Protein AF-A0A957DP94-F1 (afdb_monomer)

Sequence (69 aa):
GMKALLHDAILVFAPAEQVDKVWQRPSHINQSDSEQFCYDCGTFLGWILQAGVAETAVLPLWQEALAES

Foldseek 3Di:
DDPVPDDDQDDDDDPDPDDPDDQDQDQAQDPPDNVSNNVNVVSNVVNCVVVVDDPVCVVVVVCNRHDDD

Structure (mmCIF, N/CA/C/O backbone):
data_AF-A0A957DP94-F1
#
_entry.id   AF-A0A957DP94-F1
#
loop_
_atom_site.group_PDB
_atom_site.id
_atom_site.type_symbol
_atom_site.label_atom_id
_atom_site.label_alt_id
_atom_site.label_comp_id
_atom_site.label_asym_id
_atom_site.label_entity_id
_atom_site.label_seq_id
_atom_site.pdbx_PDB_ins_code
_atom_site.Cartn_x
_atom_site.Cartn_y
_atom_site.Cartn_z
_atom_site.occupancy
_atom_site.B_iso_or_equiv
_atom_site.auth_seq_id
_atom_site.auth_comp_id
_atom_site.auth_asym_id
_atom_site.auth_atom_id
_atom_site.pdbx_PDB_model_num
ATOM 1 N N . GLY A 1 1 ? 22.591 9.655 1.419 1.00 45.44 1 GLY A N 1
ATOM 2 C CA . GLY A 1 1 ? 21.727 10.683 2.030 1.00 45.44 1 GLY A CA 1
ATOM 3 C C . GLY A 1 1 ? 20.295 10.350 1.693 1.00 45.44 1 GLY A C 1
ATOM 4 O O . GLY A 1 1 ? 20.009 10.188 0.514 1.00 45.44 1 GLY A O 1
ATOM 5 N N . MET A 1 2 ? 19.439 10.162 2.698 1.00 42.56 2 MET A N 1
ATOM 6 C CA . MET A 1 2 ? 18.031 9.806 2.497 1.00 42.56 2 MET A CA 1
ATOM 7 C C . MET A 1 2 ? 17.293 10.971 1.832 1.00 42.56 2 MET A C 1
ATOM 9 O O . MET A 1 2 ? 17.152 12.036 2.428 1.00 42.56 2 MET A O 1
ATOM 13 N N . LYS A 1 3 ? 16.828 10.774 0.595 1.00 46.47 3 LYS A N 1
ATOM 14 C CA . LYS A 1 3 ? 15.962 11.717 -0.127 1.00 46.47 3 LYS A CA 1
ATOM 15 C C . LYS A 1 3 ? 14.503 11.556 0.322 1.00 46.47 3 LYS A C 1
ATOM 17 O O . LYS A 1 3 ? 13.615 11.379 -0.501 1.00 46.47 3 LYS A O 1
ATOM 22 N N . ALA A 1 4 ? 14.252 11.597 1.628 1.00 52.97 4 ALA A N 1
ATOM 23 C CA . ALA A 1 4 ? 12.941 11.322 2.227 1.00 52.97 4 ALA A CA 1
ATOM 24 C C . ALA A 1 4 ? 11.875 12.419 1.973 1.00 52.97 4 ALA A C 1
ATOM 26 O O . ALA A 1 4 ? 10.883 12.478 2.682 1.00 52.97 4 ALA A O 1
ATOM 27 N N . LEU A 1 5 ? 12.082 13.297 0.984 1.00 52.09 5 LEU A N 1
ATOM 28 C CA . LEU A 1 5 ? 11.223 14.448 0.666 1.00 52.09 5 LEU A CA 1
ATOM 29 C C . LEU A 1 5 ? 10.729 14.468 -0.796 1.00 52.09 5 LEU A C 1
ATOM 31 O O . LEU A 1 5 ? 10.226 15.492 -1.241 1.00 52.09 5 LEU A O 1
ATOM 35 N N . LEU A 1 6 ? 10.904 13.392 -1.578 1.00 55.25 6 LEU A N 1
ATOM 36 C CA . LEU A 1 6 ? 10.531 13.390 -3.008 1.00 55.25 6 LEU A CA 1
ATOM 37 C C . LEU A 1 6 ? 9.260 12.606 -3.362 1.00 55.25 6 LEU A C 1
ATOM 39 O O . LEU A 1 6 ? 8.806 12.716 -4.498 1.00 55.25 6 LEU A O 1
ATOM 43 N N . HIS A 1 7 ? 8.671 11.852 -2.432 1.00 44.91 7 HIS A N 1
ATOM 44 C CA . HIS A 1 7 ? 7.512 11.006 -2.729 1.00 44.91 7 HIS A CA 1
ATOM 45 C C . HIS A 1 7 ? 6.425 11.174 -1.662 1.00 44.91 7 HIS A C 1
ATOM 47 O O . HIS A 1 7 ? 6.289 10.345 -0.767 1.00 44.91 7 HIS A O 1
ATOM 53 N N . ASP A 1 8 ? 5.654 12.258 -1.767 1.00 56.47 8 ASP A N 1
ATOM 54 C CA . ASP A 1 8 ? 4.386 12.398 -1.049 1.00 56.47 8 ASP A CA 1
ATOM 55 C C . ASP A 1 8 ? 3.276 11.727 -1.870 1.00 56.47 8 ASP A C 1
ATOM 57 O O . ASP A 1 8 ? 3.016 12.104 -3.014 1.00 56.47 8 ASP A O 1
ATOM 61 N N . ALA A 1 9 ? 2.604 10.732 -1.288 1.00 54.03 9 ALA A N 1
ATOM 62 C CA . ALA A 1 9 ? 1.403 10.134 -1.860 1.00 54.03 9 ALA A CA 1
ATOM 63 C C . ALA A 1 9 ? 0.170 10.759 -1.196 1.00 54.03 9 ALA A C 1
ATOM 65 O O . ALA A 1 9 ? -0.094 10.549 -0.013 1.00 54.03 9 ALA A O 1
ATOM 66 N N . ILE A 1 10 ? -0.597 11.536 -1.959 1.00 63.19 10 ILE A N 1
ATOM 67 C CA . ILE A 1 10 ? -1.863 12.110 -1.497 1.00 63.19 10 ILE A CA 1
ATOM 68 C C . ILE A 1 10 ? -2.980 11.127 -1.847 1.00 63.19 10 ILE A C 1
ATOM 70 O O . ILE A 1 10 ? -3.217 10.853 -3.025 1.00 63.19 10 ILE A O 1
ATOM 74 N N . LEU A 1 11 ? -3.700 10.615 -0.843 1.00 59.97 11 LEU A N 1
ATOM 75 C CA . LEU A 1 11 ? -4.940 9.883 -1.106 1.00 59.97 11 LEU A CA 1
ATOM 76 C C . LEU A 1 11 ? -6.028 10.857 -1.525 1.00 59.97 11 LEU A C 1
ATOM 78 O O . LEU A 1 11 ? -6.584 11.590 -0.707 1.00 59.97 11 LEU A O 1
ATOM 82 N N . VAL A 1 12 ? -6.364 10.813 -2.807 1.00 63.53 12 VAL A N 1
ATOM 83 C CA . VAL A 1 12 ? -7.556 11.466 -3.331 1.00 63.53 12 VAL A CA 1
ATOM 84 C C . VAL A 1 12 ? -8.683 10.442 -3.325 1.00 63.53 12 VAL A C 1
ATOM 86 O O . VAL A 1 12 ? -8.772 9.581 -4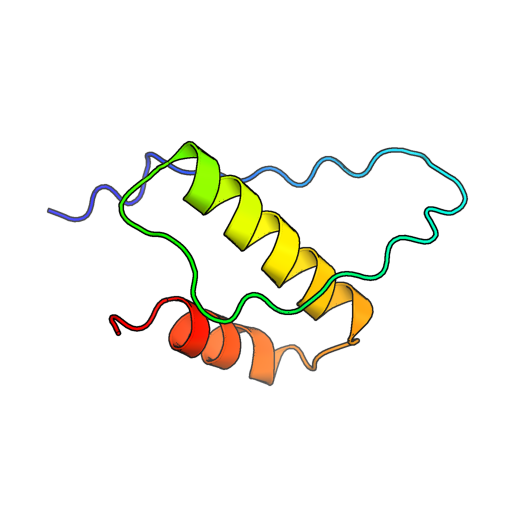.199 1.00 63.53 12 VAL A O 1
ATOM 89 N N . PHE A 1 13 ? -9.546 10.523 -2.316 1.00 58.47 13 PHE A N 1
ATOM 90 C CA . PHE A 1 13 ? -10.798 9.778 -2.313 1.00 58.47 13 PHE A CA 1
ATOM 91 C C . PHE A 1 13 ? -11.748 10.424 -3.324 1.00 58.47 13 PHE A C 1
ATOM 93 O O . PHE A 1 13 ? -12.181 11.562 -3.143 1.00 58.47 13 PHE A O 1
ATOM 100 N N . ALA A 1 14 ? -12.053 9.716 -4.411 1.00 60.78 14 ALA A N 1
ATOM 101 C CA . ALA A 1 14 ? -13.115 10.137 -5.312 1.00 60.78 14 ALA A CA 1
ATOM 10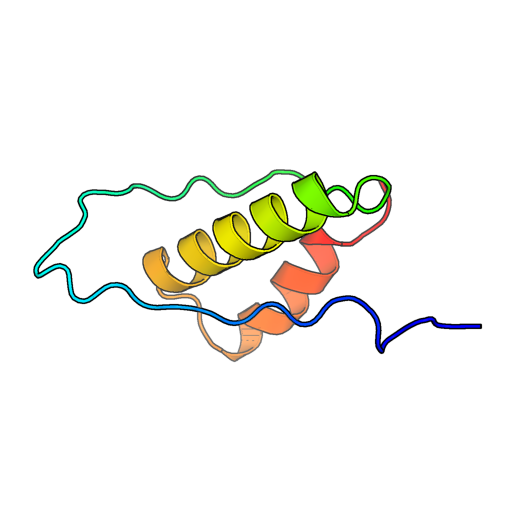2 C C . ALA A 1 14 ? -14.472 9.973 -4.599 1.00 60.78 14 ALA A C 1
ATOM 104 O O . ALA A 1 14 ? -14.687 8.937 -3.962 1.00 60.78 14 ALA A O 1
ATOM 105 N N . PRO A 1 15 ? -15.398 10.943 -4.708 1.00 53.69 15 PRO A N 1
ATOM 106 C CA . PRO A 1 15 ? -16.758 10.801 -4.203 1.00 53.69 15 PRO A CA 1
ATOM 107 C C . PRO A 1 15 ? -17.531 9.852 -5.126 1.00 53.69 15 PRO A C 1
ATOM 109 O O . PRO A 1 15 ? -18.291 10.273 -5.992 1.00 53.69 15 PRO A O 1
ATOM 112 N N . ALA A 1 16 ? -17.282 8.557 -4.987 1.00 62.53 16 ALA A N 1
ATOM 113 C CA . ALA A 1 16 ? -18.076 7.501 -5.593 1.00 62.53 16 ALA A CA 1
ATOM 114 C C . ALA A 1 16 ? -18.824 6.785 -4.466 1.00 62.53 16 ALA A C 1
ATOM 116 O O . ALA A 1 16 ? -18.204 6.407 -3.474 1.00 62.53 16 ALA A O 1
ATOM 117 N N . GLU A 1 17 ? -20.143 6.613 -4.605 1.00 62.19 17 GLU A N 1
ATOM 118 C CA . GLU A 1 17 ? -20.974 5.946 -3.585 1.00 62.19 17 GLU A CA 1
ATOM 119 C C . GLU A 1 17 ? -20.488 4.521 -3.288 1.00 62.19 17 GLU A C 1
ATOM 121 O O . GLU A 1 17 ? -20.533 4.077 -2.144 1.00 62.19 17 GLU A O 1
ATOM 126 N N . GLN A 1 18 ? -19.965 3.829 -4.302 1.00 59.19 18 GLN A N 1
ATOM 127 C CA . GLN A 1 18 ? -19.304 2.540 -4.157 1.00 59.19 18 GLN A CA 1
ATOM 128 C C . GLN A 1 18 ? -18.435 2.268 -5.384 1.00 59.19 18 GLN A C 1
ATOM 130 O O . GLN A 1 18 ? -18.872 2.440 -6.521 1.00 59.19 18 GLN A O 1
ATOM 135 N N . VAL A 1 19 ? -17.200 1.829 -5.157 1.00 63.56 19 VAL A N 1
ATOM 136 C CA . VAL A 1 19 ? -16.371 1.224 -6.200 1.00 63.56 19 VAL A CA 1
ATOM 137 C C . VAL A 1 19 ? -16.165 -0.225 -5.788 1.00 63.56 19 VAL A C 1
ATOM 139 O O . VAL A 1 19 ? -15.515 -0.474 -4.773 1.00 63.56 19 VAL A O 1
ATOM 142 N N . ASP A 1 20 ? -16.689 -1.172 -6.570 1.00 68.88 20 ASP A N 1
ATOM 143 C CA . ASP A 1 20 ? -16.426 -2.611 -6.410 1.00 68.88 20 ASP A CA 1
ATOM 144 C C . ASP A 1 20 ? -14.992 -2.935 -6.856 1.00 68.88 20 ASP A C 1
ATOM 146 O O . ASP A 1 20 ? -14.740 -3.647 -7.829 1.00 68.88 20 ASP A O 1
ATOM 150 N N . LYS A 1 21 ? -14.011 -2.346 -6.171 1.00 75.69 21 LYS A N 1
ATOM 151 C CA . LYS A 1 21 ? -12.596 -2.600 -6.405 1.00 75.69 21 LYS A CA 1
ATOM 152 C C . LYS 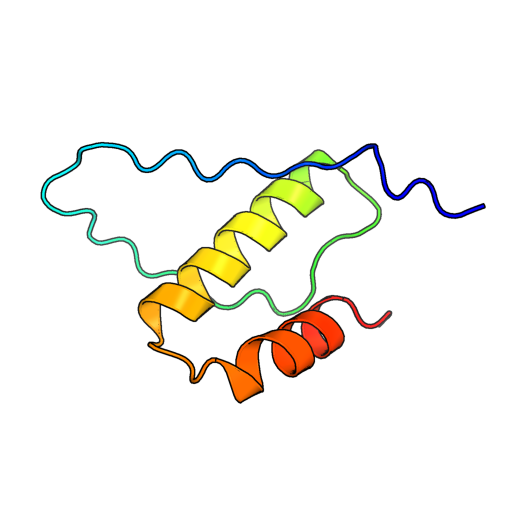A 1 21 ? -12.077 -3.529 -5.324 1.00 75.69 21 LYS A C 1
ATOM 154 O O . LYS A 1 21 ? -12.007 -3.154 -4.160 1.00 75.69 21 LYS A O 1
ATOM 159 N N . VAL A 1 22 ? -11.667 -4.723 -5.741 1.00 84.81 22 VAL A N 1
ATOM 160 C CA . VAL A 1 22 ? -10.922 -5.655 -4.895 1.00 84.81 22 VAL A CA 1
ATOM 161 C C . VAL A 1 22 ? -9.437 -5.336 -5.028 1.00 84.81 22 VAL A C 1
ATOM 163 O O . VAL A 1 22 ? -8.829 -5.579 -6.072 1.00 84.81 22 VAL A O 1
ATOM 166 N N . TRP A 1 23 ? -8.847 -4.785 -3.974 1.00 89.00 23 TRP A N 1
ATOM 167 C CA . TRP A 1 23 ? -7.418 -4.506 -3.904 1.00 89.00 23 TRP A CA 1
ATOM 168 C C . TRP A 1 23 ? -6.647 -5.792 -3.600 1.00 89.00 23 TRP A C 1
ATOM 170 O O . TRP A 1 23 ? -6.868 -6.444 -2.579 1.00 89.00 23 TRP A O 1
ATOM 180 N N . GLN A 1 24 ? -5.747 -6.171 -4.504 1.00 91.00 24 GLN A N 1
ATOM 181 C 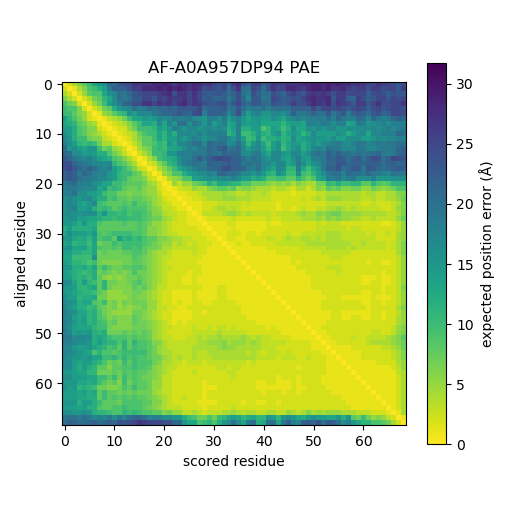CA . GLN A 1 24 ? -4.824 -7.287 -4.307 1.00 91.00 24 GLN A CA 1
ATOM 182 C C . GLN A 1 24 ? -3.608 -6.795 -3.522 1.00 91.00 24 GLN A C 1
ATOM 184 O O . GLN A 1 24 ? -3.101 -5.711 -3.802 1.00 91.00 24 GLN A O 1
ATOM 189 N N . ARG A 1 25 ? -3.114 -7.591 -2.568 1.00 92.50 25 ARG A N 1
ATOM 190 C CA . ARG A 1 25 ? -1.864 -7.274 -1.869 1.00 92.50 25 ARG A CA 1
ATOM 191 C C . ARG A 1 25 ? -0.688 -7.428 -2.850 1.00 92.50 25 ARG A C 1
ATOM 193 O O . ARG A 1 25 ? -0.475 -8.550 -3.312 1.00 92.50 25 ARG A O 1
ATOM 200 N N . PRO A 1 26 ? 0.087 -6.373 -3.161 1.00 90.31 26 PRO A N 1
ATOM 201 C CA . PRO A 1 26 ? 1.331 -6.528 -3.909 1.00 90.31 26 PRO A CA 1
ATOM 202 C C . PRO A 1 26 ? 2.331 -7.376 -3.115 1.00 90.31 26 PRO A C 1
ATOM 204 O O . PRO A 1 26 ? 2.412 -7.274 -1.890 1.00 90.31 26 PRO A O 1
ATOM 207 N N . SER A 1 27 ? 3.093 -8.220 -3.812 1.00 86.56 27 SER A N 1
ATOM 208 C CA . SER A 1 27 ? 4.116 -9.074 -3.197 1.00 86.56 27 SER A CA 1
ATOM 209 C C . SER A 1 27 ? 5.357 -8.297 -2.753 1.00 86.56 27 SER A C 1
ATOM 211 O O . SER A 1 27 ? 6.027 -8.719 -1.820 1.00 86.56 27 SE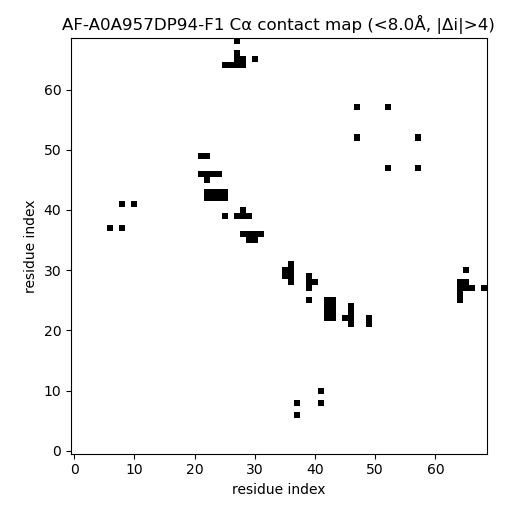R A O 1
ATOM 213 N N . HIS A 1 28 ? 5.665 -7.188 -3.427 1.00 91.12 28 HIS A N 1
ATOM 214 C CA . HIS A 1 28 ? 6.796 -6.306 -3.146 1.00 91.12 28 HIS A CA 1
ATOM 215 C C . HIS A 1 28 ? 6.498 -4.920 -3.738 1.00 91.12 28 HIS A C 1
ATOM 217 O O . HIS A 1 28 ? 5.858 -4.842 -4.787 1.00 91.12 28 HIS A O 1
ATOM 223 N N . ILE A 1 29 ? 6.953 -3.847 -3.088 1.00 92.81 29 ILE A N 1
ATOM 224 C CA . ILE A 1 29 ? 6.830 -2.477 -3.608 1.00 92.81 29 ILE A CA 1
ATOM 225 C C . ILE A 1 29 ? 8.042 -2.162 -4.482 1.00 92.81 29 ILE A C 1
ATOM 227 O O . ILE A 1 29 ? 9.181 -2.223 -4.025 1.00 92.81 29 ILE A O 1
ATOM 231 N N . ASN A 1 30 ? 7.825 -1.803 -5.744 1.00 91.88 30 ASN A N 1
ATOM 232 C CA . ASN A 1 30 ? 8.904 -1.387 -6.629 1.00 91.88 30 ASN A CA 1
ATOM 233 C C . ASN A 1 30 ? 9.554 -0.088 -6.122 1.00 91.88 30 ASN A C 1
ATOM 235 O O . ASN A 1 30 ? 8.901 0.945 -6.072 1.00 91.88 30 ASN A O 1
ATOM 239 N N . GLN A 1 31 ? 10.845 -0.133 -5.780 1.00 90.81 31 GLN A N 1
ATOM 240 C CA . GLN A 1 31 ? 11.615 1.022 -5.289 1.00 90.81 31 GLN A CA 1
ATOM 241 C C . GLN A 1 31 ? 12.570 1.622 -6.339 1.00 90.81 31 GLN A C 1
ATOM 243 O O . GLN A 1 31 ? 13.288 2.577 -6.043 1.00 90.81 31 GLN A O 1
ATOM 248 N N . SER A 1 32 ? 12.617 1.063 -7.553 1.00 92.25 32 SER A N 1
ATOM 249 C CA . SER A 1 32 ? 13.508 1.506 -8.636 1.00 92.25 32 SER A CA 1
ATOM 250 C C . SER A 1 32 ? 12.813 2.374 -9.687 1.00 92.25 32 SER A C 1
ATOM 252 O O . SER A 1 32 ? 13.490 3.115 -10.399 1.00 92.25 32 SER A O 1
ATOM 254 N N . ASP A 1 33 ? 11.483 2.322 -9.752 1.00 89.56 33 ASP A N 1
ATOM 255 C CA . ASP A 1 33 ? 10.650 3.125 -10.641 1.00 89.56 33 ASP A CA 1
ATOM 256 C C . ASP A 1 33 ? 9.647 3.953 -9.830 1.00 89.56 33 ASP A C 1
ATOM 258 O O . ASP A 1 33 ? 8.852 3.415 -9.062 1.00 89.56 33 ASP A O 1
ATOM 262 N N . SER A 1 34 ? 9.681 5.278 -9.989 1.00 86.31 34 SER A N 1
ATOM 263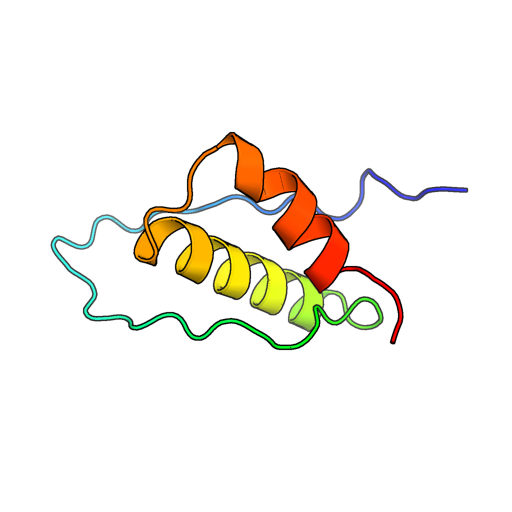 C CA . SER A 1 34 ? 8.855 6.187 -9.188 1.00 86.31 34 SER A CA 1
ATOM 264 C C . SER A 1 34 ? 7.364 6.126 -9.516 1.00 86.31 34 SER A C 1
ATOM 266 O O . SER A 1 34 ? 6.543 6.408 -8.645 1.00 86.31 34 SER A O 1
ATOM 268 N N . GLU A 1 35 ? 6.998 5.807 -10.760 1.00 85.69 35 GLU A N 1
ATOM 269 C CA . GLU A 1 35 ? 5.592 5.662 -11.143 1.00 85.69 35 GLU A CA 1
ATOM 270 C C . GLU A 1 35 ? 5.029 4.379 -10.526 1.00 85.69 35 GLU A C 1
ATOM 272 O O . GLU A 1 35 ? 4.012 4.415 -9.827 1.00 85.69 35 GLU A O 1
ATOM 277 N N . GLN A 1 36 ? 5.741 3.265 -10.696 1.00 87.94 36 GLN A N 1
ATOM 278 C CA . GLN A 1 36 ? 5.344 1.982 -10.131 1.00 87.94 36 GLN A CA 1
ATOM 279 C C . GLN A 1 36 ? 5.349 2.004 -8.597 1.00 87.94 36 GLN A C 1
ATOM 281 O O . GLN A 1 36 ? 4.419 1.479 -7.990 1.00 87.94 36 GLN A O 1
ATOM 286 N N . PHE A 1 37 ? 6.316 2.680 -7.967 1.00 89.06 37 PHE A N 1
ATOM 287 C CA . PHE A 1 37 ? 6.346 2.893 -6.516 1.00 89.06 37 PHE A CA 1
ATOM 288 C C . PHE A 1 37 ? 5.035 3.502 -6.004 1.00 89.06 37 PHE A C 1
ATOM 290 O O . PHE A 1 37 ? 4.434 3.000 -5.052 1.00 89.06 37 PHE A O 1
ATOM 297 N N . CYS A 1 38 ? 4.557 4.565 -6.659 1.00 86.62 38 CYS A N 1
ATOM 298 C CA . CYS A 1 38 ? 3.307 5.230 -6.297 1.00 86.62 38 CYS A CA 1
ATOM 299 C C . CYS A 1 38 ? 2.094 4.302 -6.462 1.00 86.62 38 CYS A C 1
ATOM 301 O O . CYS A 1 38 ? 1.234 4.254 -5.576 1.00 86.62 38 CYS A O 1
ATOM 303 N N . TYR A 1 39 ? 2.024 3.544 -7.561 1.00 88.44 39 TYR A N 1
ATOM 304 C CA . TYR A 1 39 ? 0.943 2.581 -7.788 1.00 88.44 39 TYR A CA 1
ATOM 305 C C . TYR A 1 39 ? 0.944 1.442 -6.768 1.00 88.44 39 TYR A C 1
ATOM 307 O O . TYR A 1 39 ? -0.123 1.078 -6.262 1.00 88.44 39 TYR A O 1
ATOM 315 N N . ASP A 1 40 ? 2.115 0.908 -6.433 1.00 92.00 40 ASP A N 1
ATOM 316 C CA . ASP A 1 40 ? 2.264 -0.176 -5.464 1.00 92.00 40 ASP A CA 1
ATOM 317 C C . ASP A 1 40 ? 1.890 0.302 -4.060 1.00 92.00 40 ASP A C 1
ATOM 319 O O . ASP A 1 40 ? 1.120 -0.369 -3.374 1.00 92.00 40 ASP A O 1
ATOM 323 N N . CYS A 1 41 ? 2.331 1.500 -3.659 1.00 92.12 41 CYS A N 1
ATOM 324 C CA . CYS A 1 41 ? 1.953 2.101 -2.379 1.00 92.12 41 CYS A CA 1
ATOM 325 C C . CYS A 1 41 ? 0.440 2.341 -2.286 1.00 92.12 41 CYS A C 1
ATOM 327 O O . CYS A 1 41 ? -0.183 1.994 -1.281 1.00 92.12 41 CYS A O 1
ATOM 329 N N . GLY A 1 42 ? -0.173 2.893 -3.339 1.00 89.31 42 GLY A N 1
ATOM 330 C CA . GLY A 1 42 ? -1.621 3.107 -3.386 1.00 89.31 42 GLY A CA 1
ATOM 331 C C . GLY A 1 42 ? -2.408 1.795 -3.339 1.00 89.31 42 GLY A C 1
ATOM 332 O O . GLY A 1 42 ? -3.408 1.693 -2.629 1.00 89.31 42 GLY A O 1
ATOM 333 N N . THR A 1 43 ? -1.933 0.769 -4.047 1.00 91.19 43 THR A N 1
ATOM 334 C CA . THR A 1 43 ? -2.557 -0.560 -4.073 1.00 91.19 43 THR A CA 1
ATOM 335 C C . THR A 1 43 ? -2.424 -1.273 -2.730 1.00 91.19 43 THR A C 1
ATOM 337 O O . THR A 1 43 ? -3.410 -1.810 -2.223 1.00 91.19 43 THR A O 1
ATOM 340 N N . PHE A 1 44 ? -1.239 -1.230 -2.119 1.00 94.12 44 PHE A N 1
ATOM 341 C CA . PHE A 1 44 ? -0.980 -1.810 -0.804 1.00 94.12 44 PHE A CA 1
ATOM 342 C C . PHE A 1 44 ? -1.827 -1.148 0.282 1.00 94.12 44 PHE A C 1
ATOM 344 O O . PHE A 1 44 ? -2.454 -1.838 1.084 1.00 94.12 44 PHE A O 1
ATOM 351 N N . LEU A 1 45 ? -1.925 0.183 0.269 1.00 91.44 45 LEU A N 1
ATOM 352 C CA . LEU A 1 45 ? -2.783 0.905 1.199 1.00 91.44 45 LEU A CA 1
ATOM 353 C C . LEU A 1 45 ? -4.266 0.586 0.984 1.00 91.44 45 LEU A C 1
ATOM 355 O O . LEU A 1 45 ? -4.984 0.354 1.955 1.00 91.44 45 LEU A O 1
ATOM 359 N N . GLY A 1 46 ? -4.723 0.537 -0.272 1.00 90.19 46 GLY A N 1
ATOM 360 C CA . GLY A 1 46 ? -6.084 0.112 -0.601 1.00 90.19 46 GLY A CA 1
ATOM 361 C C . GLY A 1 46 ? -6.397 -1.272 -0.030 1.00 90.19 46 GLY A C 1
ATOM 362 O O . GLY A 1 46 ? -7.455 -1.472 0.566 1.00 90.19 46 GLY A O 1
ATOM 363 N N . TRP A 1 47 ? -5.439 -2.199 -0.115 1.00 93.00 47 TRP A N 1
ATOM 364 C CA . TRP A 1 47 ? -5.546 -3.517 0.502 1.00 93.00 47 TRP A CA 1
ATOM 365 C C . TRP A 1 47 ? -5.587 -3.461 2.040 1.00 93.00 47 TRP A C 1
ATOM 367 O O . TRP A 1 47 ? -6.460 -4.100 2.624 1.00 93.00 47 TRP A O 1
ATOM 377 N N . ILE A 1 48 ? -4.727 -2.674 2.705 1.00 92.69 48 ILE A N 1
ATOM 378 C CA . ILE A 1 48 ? -4.743 -2.502 4.176 1.00 92.69 48 ILE A CA 1
ATOM 379 C C . ILE A 1 48 ? -6.114 -2.003 4.654 1.00 92.69 48 ILE A C 1
ATOM 381 O O . ILE A 1 48 ? -6.673 -2.544 5.611 1.00 92.69 48 ILE A O 1
ATOM 385 N N . LEU A 1 49 ? -6.666 -0.992 3.977 1.00 89.50 49 LEU A N 1
ATOM 386 C CA . LEU A 1 49 ? -7.972 -0.420 4.308 1.00 89.50 49 LEU A CA 1
ATOM 387 C C . LEU A 1 49 ? -9.101 -1.432 4.079 1.00 89.50 49 LEU A C 1
ATOM 389 O O . LEU A 1 49 ? -9.952 -1.603 4.949 1.00 89.50 49 LEU A O 1
ATOM 393 N N . GLN A 1 50 ? -9.088 -2.139 2.943 1.00 90.06 50 GLN A N 1
ATOM 394 C CA . GLN A 1 50 ? -10.085 -3.166 2.624 1.00 90.06 50 GLN A CA 1
ATOM 395 C C . GLN A 1 50 ? -10.041 -4.344 3.610 1.00 90.06 50 GLN A C 1
ATOM 397 O O . GLN A 1 50 ? -11.083 -4.898 3.953 1.00 90.06 50 GLN A O 1
ATOM 402 N N . ALA A 1 51 ? -8.850 -4.736 4.064 1.00 91.62 51 ALA A N 1
ATOM 403 C CA . ALA A 1 51 ? -8.659 -5.850 4.987 1.00 91.62 51 ALA A CA 1
ATOM 404 C C . ALA A 1 51 ? -8.987 -5.502 6.451 1.00 91.62 51 ALA A C 1
ATOM 406 O O . ALA A 1 51 ? -9.035 -6.408 7.281 1.00 91.62 51 ALA A O 1
ATOM 407 N N . GLY A 1 52 ? -9.211 -4.223 6.785 1.00 91.50 52 GLY A N 1
ATOM 408 C CA . GLY A 1 52 ? -9.535 -3.797 8.151 1.00 91.50 52 GLY A CA 1
ATOM 409 C C . GLY A 1 52 ? -8.424 -4.121 9.153 1.00 91.50 52 GLY A C 1
ATOM 410 O O . GLY A 1 52 ? -8.698 -4.539 10.278 1.00 91.50 52 GLY A O 1
ATOM 411 N N . VAL A 1 53 ? -7.166 -3.994 8.725 1.00 91.81 53 VAL A N 1
ATOM 412 C CA . VAL A 1 53 ? -6.002 -4.375 9.530 1.00 91.81 53 VAL A CA 1
ATOM 413 C C . VAL A 1 53 ? -5.924 -3.526 10.805 1.00 91.81 53 VAL A C 1
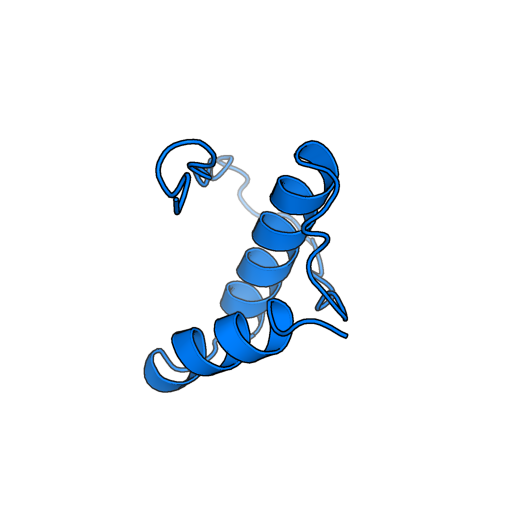ATOM 415 O O . VAL A 1 53 ? -6.156 -2.319 10.777 1.00 91.81 53 VAL A O 1
ATOM 418 N N . ALA A 1 54 ? -5.559 -4.151 11.928 1.00 93.75 54 ALA A N 1
ATOM 419 C CA . ALA A 1 54 ? -5.317 -3.438 13.178 1.00 93.75 54 ALA A CA 1
ATOM 420 C C . ALA A 1 54 ? -4.176 -2.418 13.028 1.00 93.75 54 ALA A C 1
ATOM 422 O O . ALA A 1 54 ? -3.146 -2.713 12.424 1.00 93.75 54 ALA A O 1
ATOM 423 N N . GLU A 1 55 ? -4.324 -1.247 13.651 1.00 91.94 55 GLU A N 1
ATOM 424 C CA . GLU A 1 55 ? -3.341 -0.156 13.587 1.00 91.94 55 GLU A CA 1
ATOM 425 C C . GLU A 1 55 ? -1.921 -0.614 13.965 1.00 91.94 55 GLU A C 1
ATOM 427 O O . GLU A 1 55 ? -0.948 -0.278 13.292 1.00 91.94 55 GLU A O 1
ATOM 432 N N . THR A 1 56 ? -1.801 -1.474 14.981 1.00 94.75 56 THR A N 1
ATOM 433 C CA . THR A 1 56 ? -0.520 -2.033 15.445 1.00 94.75 56 THR A CA 1
ATOM 434 C C . THR A 1 56 ? 0.193 -2.901 14.406 1.00 94.75 56 THR A C 1
ATOM 436 O O . THR A 1 56 ? 1.405 -3.087 14.500 1.00 94.75 56 THR A O 1
ATOM 439 N N . ALA A 1 57 ? -0.529 -3.422 13.412 1.00 93.38 57 ALA A N 1
ATOM 440 C CA . ALA A 1 57 ? 0.018 -4.244 12.338 1.00 93.38 57 ALA A CA 1
ATOM 441 C C . ALA A 1 57 ? 0.353 -3.442 11.068 1.00 93.38 57 ALA A C 1
ATOM 443 O O . ALA A 1 57 ? 1.040 -3.967 10.195 1.00 93.38 57 ALA A O 1
ATOM 444 N N . VAL A 1 58 ? -0.053 -2.168 10.970 1.00 92.56 58 VAL A N 1
ATOM 445 C CA . VAL A 1 58 ? 0.195 -1.332 9.781 1.00 92.56 58 VAL A CA 1
ATOM 446 C C . VAL A 1 58 ? 1.692 -1.145 9.536 1.00 92.56 58 VAL A C 1
ATOM 448 O O . VAL A 1 58 ? 2.173 -1.423 8.440 1.00 92.56 58 VAL A O 1
ATOM 451 N N . LEU A 1 59 ? 2.448 -0.711 10.548 1.00 93.06 59 LEU A N 1
ATOM 452 C CA . LEU A 1 59 ? 3.882 -0.449 10.391 1.00 93.06 59 LEU A CA 1
ATOM 453 C C . LEU A 1 59 ? 4.689 -1.719 10.032 1.00 93.06 59 LEU A C 1
ATOM 455 O O . LEU A 1 59 ? 5.452 -1.654 9.068 1.00 93.06 59 LEU A O 1
ATOM 459 N N . PRO A 1 60 ? 4.514 -2.870 10.716 1.00 95.12 60 PRO A N 1
ATOM 460 C CA . PRO A 1 60 ? 5.174 -4.118 10.326 1.00 95.12 60 PRO A CA 1
ATOM 461 C C . PRO A 1 60 ? 4.893 -4.545 8.881 1.00 95.12 60 PRO A C 1
ATOM 463 O O . PRO A 1 60 ? 5.803 -4.982 8.183 1.00 95.12 60 PRO A O 1
ATOM 466 N N . LEU A 1 61 ? 3.654 -4.383 8.408 1.00 94.69 61 LEU A N 1
ATOM 467 C CA . LEU A 1 61 ? 3.277 -4.735 7.037 1.00 94.69 61 LEU A CA 1
ATOM 468 C C . LEU A 1 61 ? 3.985 -3.862 5.997 1.00 94.69 61 LEU A C 1
ATOM 470 O O . LEU A 1 61 ? 4.445 -4.375 4.979 1.00 94.69 61 LEU A O 1
ATOM 474 N N . TRP A 1 62 ? 4.109 -2.558 6.254 1.00 94.12 62 TRP A N 1
ATOM 475 C CA . TRP A 1 62 ? 4.885 -1.670 5.3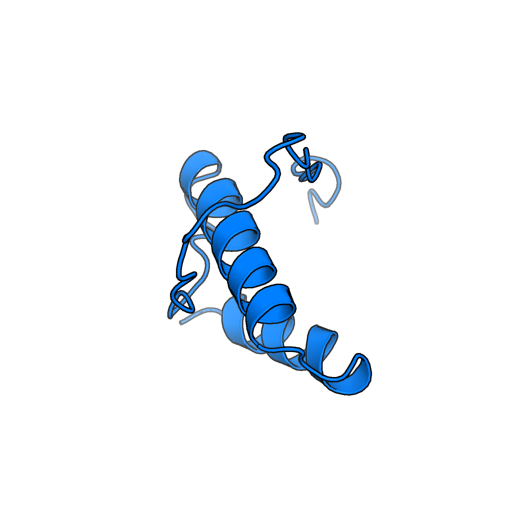85 1.00 94.12 62 TRP A CA 1
ATOM 476 C C . TRP A 1 62 ? 6.366 -2.037 5.363 1.00 94.12 62 TRP A C 1
ATOM 478 O O . TRP A 1 62 ? 6.973 -2.032 4.297 1.00 94.12 62 TRP A O 1
ATOM 488 N N . GLN A 1 63 ? 6.943 -2.385 6.515 1.00 94.06 63 GLN A N 1
ATOM 489 C CA . GLN A 1 63 ? 8.337 -2.826 6.591 1.00 94.06 63 GLN A CA 1
ATOM 490 C C . GLN A 1 63 ? 8.572 -4.109 5.791 1.00 94.06 63 GLN A C 1
ATOM 492 O O . GLN A 1 63 ? 9.569 -4.197 5.085 1.00 94.06 63 GLN A O 1
ATOM 497 N N . GLU A 1 64 ? 7.650 -5.072 5.859 1.00 93.44 64 GLU A N 1
ATOM 498 C CA . GLU A 1 64 ? 7.706 -6.300 5.058 1.00 93.44 64 GLU A CA 1
ATOM 499 C C . GLU A 1 64 ? 7.625 -5.997 3.554 1.00 93.44 64 GLU A C 1
ATOM 501 O O . GLU A 1 64 ? 8.420 -6.514 2.779 1.00 93.44 64 GLU A O 1
ATOM 506 N N . ALA A 1 65 ? 6.699 -5.128 3.137 1.00 92.19 65 ALA A N 1
ATOM 507 C CA . ALA A 1 65 ? 6.486 -4.801 1.725 1.00 92.19 65 ALA A CA 1
ATOM 508 C C . ALA A 1 65 ? 7.624 -3.975 1.091 1.00 92.19 65 ALA A C 1
ATOM 510 O O . ALA A 1 65 ? 7.780 -3.995 -0.132 1.00 92.19 65 ALA A O 1
ATOM 511 N N . LEU A 1 66 ? 8.382 -3.240 1.913 1.00 91.94 66 LEU A N 1
ATOM 512 C CA . LEU A 1 66 ? 9.529 -2.413 1.516 1.00 91.94 66 LEU A CA 1
ATOM 513 C C . LEU A 1 66 ? 10.884 -3.099 1.746 1.00 91.94 66 LEU A C 1
ATOM 515 O O . LEU A 1 66 ? 11.915 -2.526 1.386 1.00 91.94 66 LEU A O 1
ATOM 519 N N . ALA A 1 67 ? 10.915 -4.275 2.375 1.00 89.56 67 ALA A N 1
ATOM 520 C CA . ALA A 1 67 ? 12.156 -5.008 2.579 1.00 89.56 67 ALA A CA 1
ATOM 521 C C . ALA A 1 67 ? 12.753 -5.403 1.220 1.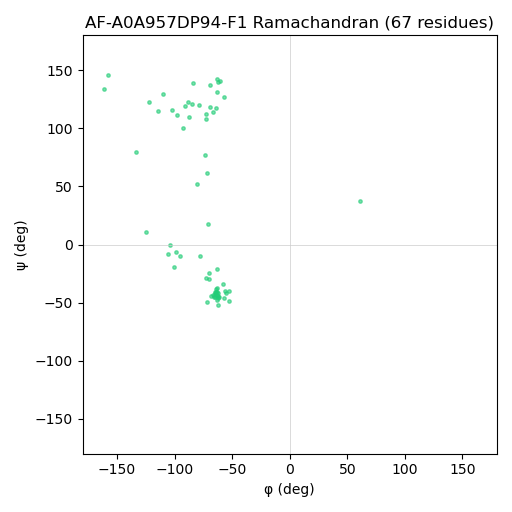00 89.56 67 ALA A C 1
ATOM 523 O O . ALA A 1 67 ? 12.042 -5.929 0.367 1.00 89.56 67 ALA A O 1
ATOM 524 N N . GLU A 1 68 ? 14.049 -5.142 1.027 1.00 69.38 68 GLU A N 1
ATOM 525 C CA . GLU A 1 68 ? 14.768 -5.556 -0.181 1.00 69.38 68 GLU A CA 1
ATOM 526 C C . GLU A 1 68 ? 14.659 -7.080 -0.353 1.00 69.38 68 GLU A C 1
ATOM 528 O O . GLU A 1 68 ? 14.954 -7.837 0.576 1.00 69.38 68 GLU A O 1
ATOM 533 N N . SER A 1 69 ? 14.213 -7.516 -1.532 1.00 58.00 69 SER A N 1
ATOM 534 C CA . SER A 1 69 ? 14.236 -8.921 -1.958 1.00 58.00 69 SER A CA 1
ATOM 535 C C . SER A 1 69 ? 15.614 -9.366 -2.426 1.00 58.00 69 SER A C 1
ATOM 537 O O . SER A 1 69 ? 16.210 -8.598 -3.218 1.00 58.00 69 SER A O 1
#

Secondary structure (DSSP, 8-state):
---TTS----------S-----PPPPSS--SS-HHHHHHHHHHHHHHHHHHT--HHHHHHHHHHHHS--

Radius of gyration: 13.12 Å; Cα contacts (8 Å, |Δi|>4): 42; chains: 1; bounding box: 43×24×27 Å

Mean predicted aligned error: 8.44 Å

Solvent-accessible surface area (backbone atoms only — not comparable to full-atom values): 4612 Å² total; per-residue (Å²): 132,88,73,88,81,77,79,86,83,80,86,77,81,72,99,58,99,72,74,98,70,84,54,61,73,66,89,61,50,46,86,88,44,75,69,54,27,52,52,37,51,54,33,38,48,49,22,45,64,74,67,65,60,55,75,88,51,50,62,60,52,51,52,62,33,64,50,88,128

pLDDT: mean 80.01, std 16.52, range [42.56, 95.12]